Protein AF-A0A7S2DXS5-F1 (afdb_monomer_lite)

Sequence (153 aa):
ERPLVPVGTTLVKAHRLFFRLAKDLAPFFYEVPRAFGAYDQLLRKLGVCDSPKPEDYAASLVELKQEMGDAKLNANELNSAIEVINLVGENSNSHSPMRRSVFAPNSKGVLVSTDKLLQNDCPWMVQGGRVDLSLVHLSHPKLSKDLCEQLHI

Radius of gyration: 17.38 Å; chains: 1; bounding box: 42×37×52 Å

Organism: NCBI:txid374047

InterPro domains:
  IPR052972 Sacsin chaperone regulator [PTHR15600] (5-91)

Structure (mmCIF, N/CA/C/O backbone):
data_AF-A0A7S2DXS5-F1
#
_entry.id   AF-A0A7S2DXS5-F1
#
loop_
_atom_site.group_PDB
_atom_site.id
_atom_site.type_symbol
_atom_site.label_atom_id
_atom_site.label_alt_id
_atom_site.label_comp_id
_atom_site.label_asym_id
_atom_site.label_entity_id
_atom_site.label_seq_id
_atom_site.pdbx_PDB_ins_code
_atom_site.Cartn_x
_atom_site.Cartn_y
_atom_site.Cartn_z
_atom_site.occupancy
_atom_site.B_iso_or_equiv
_atom_site.auth_seq_id
_atom_site.auth_comp_id
_atom_site.auth_asym_id
_atom_site.auth_atom_id
_atom_site.pdbx_PDB_model_num
ATOM 1 N N . GLU A 1 1 ? -21.921 8.661 2.078 1.00 53.88 1 GLU A N 1
ATOM 2 C CA . GLU A 1 1 ? -20.555 9.069 2.475 1.00 53.88 1 GLU A CA 1
ATOM 3 C C . GLU A 1 1 ? -20.065 8.136 3.580 1.00 53.88 1 GLU A C 1
ATOM 5 O O . GLU A 1 1 ? -20.895 7.696 4.369 1.00 53.88 1 GLU A O 1
ATOM 10 N N . ARG A 1 2 ? -18.782 7.742 3.597 1.00 73.69 2 ARG A N 1
ATOM 11 C CA . ARG A 1 2 ? -18.233 6.881 4.666 1.00 73.69 2 ARG A CA 1
ATOM 12 C C . ARG A 1 2 ? -17.799 7.755 5.853 1.00 73.69 2 ARG A C 1
ATOM 14 O O . ARG A 1 2 ? -17.255 8.829 5.603 1.00 73.69 2 ARG A O 1
ATOM 21 N N . PRO A 1 3 ? -18.014 7.330 7.110 1.00 86.31 3 PRO A N 1
ATOM 22 C CA . PRO A 1 3 ? -17.648 8.134 8.271 1.00 86.31 3 PRO A CA 1
ATOM 23 C C . PRO A 1 3 ? -16.130 8.326 8.363 1.00 86.31 3 PRO A C 1
ATOM 25 O O . PRO A 1 3 ? -15.354 7.399 8.108 1.00 86.31 3 PRO A O 1
ATOM 28 N N . LEU A 1 4 ? -15.726 9.541 8.733 1.00 91.50 4 LEU A N 1
ATOM 29 C CA . LEU A 1 4 ? -14.338 9.933 8.957 1.00 91.50 4 LEU A CA 1
ATOM 30 C C . LEU A 1 4 ? -14.087 10.106 10.455 1.00 91.50 4 LEU A C 1
ATOM 32 O O . LEU A 1 4 ? -14.930 10.642 11.174 1.00 91.50 4 LEU A O 1
ATOM 36 N N . VAL A 1 5 ? -12.915 9.680 10.910 1.00 92.06 5 VAL A N 1
ATOM 37 C CA . VAL A 1 5 ? -12.468 9.800 12.298 1.00 92.06 5 VAL A CA 1
ATOM 38 C C . VAL A 1 5 ? -11.097 10.486 12.302 1.00 92.06 5 VAL A C 1
ATOM 40 O O . VAL A 1 5 ? -10.229 10.116 11.505 1.00 92.06 5 VAL A O 1
ATOM 43 N N . PRO A 1 6 ? -10.877 11.497 13.157 1.00 91.94 6 PRO A N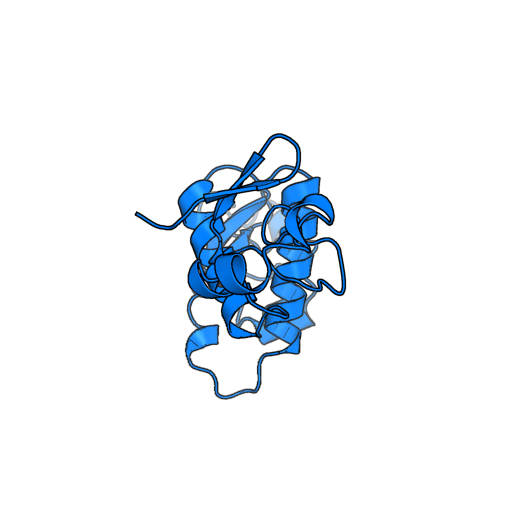 1
ATOM 44 C CA . PRO A 1 6 ? -9.598 12.193 13.223 1.00 91.94 6 PRO A CA 1
ATOM 45 C C . PRO A 1 6 ? -8.512 11.318 13.857 1.00 91.94 6 PRO A C 1
ATOM 47 O O . PRO A 1 6 ? -8.695 10.776 14.942 1.00 91.94 6 PRO A O 1
ATOM 50 N N . VAL A 1 7 ? -7.356 11.221 13.204 1.00 90.56 7 VAL A N 1
ATOM 51 C CA . VAL A 1 7 ? -6.153 10.547 13.708 1.00 90.56 7 VAL A CA 1
ATOM 52 C C . VAL A 1 7 ? -4.964 11.483 13.534 1.00 90.56 7 VAL A C 1
ATOM 54 O O . VAL A 1 7 ? -4.525 11.760 12.415 1.00 90.56 7 VAL A O 1
ATOM 57 N N . GLY A 1 8 ? -4.455 12.008 14.653 1.00 87.12 8 GLY A N 1
ATOM 58 C CA . GLY A 1 8 ? -3.421 13.041 14.638 1.00 87.12 8 GLY A CA 1
ATOM 59 C C . GLY A 1 8 ? -3.895 14.279 13.873 1.00 87.12 8 GLY A C 1
ATOM 60 O O . GLY A 1 8 ? -4.863 14.922 14.270 1.00 87.12 8 GLY A O 1
ATOM 61 N N . THR A 1 9 ? -3.226 14.594 12.764 1.00 87.25 9 THR A N 1
ATOM 62 C CA . THR A 1 9 ? -3.550 15.723 11.874 1.00 87.25 9 THR A CA 1
ATOM 63 C C . THR A 1 9 ? -4.359 15.321 10.636 1.00 87.25 9 THR A C 1
ATOM 65 O O . THR A 1 9 ? -4.568 16.145 9.749 1.00 87.25 9 THR A O 1
ATOM 68 N N . THR A 1 10 ? -4.810 14.066 10.547 1.00 89.50 10 THR A N 1
ATOM 69 C CA . THR A 1 10 ? -5.470 13.510 9.354 1.00 89.50 10 THR A CA 1
ATOM 70 C C . THR A 1 10 ? -6.888 13.029 9.654 1.00 89.50 10 THR A C 1
ATOM 72 O O . THR A 1 10 ? -7.211 12.687 10.791 1.00 89.50 10 THR A O 1
ATOM 75 N N . LEU A 1 11 ? -7.748 13.000 8.633 1.00 91.25 11 LEU A N 1
ATOM 76 C CA . LEU A 1 11 ? -9.071 12.377 8.703 1.00 91.25 11 LEU A CA 1
ATOM 77 C C . LEU A 1 11 ? -9.022 11.025 7.997 1.00 91.25 11 LEU A C 1
ATOM 79 O O . LEU A 1 11 ? -8.717 10.953 6.809 1.00 91.25 11 LEU A O 1
ATOM 83 N N . VAL A 1 12 ? -9.344 9.963 8.728 1.00 91.94 12 VAL A N 1
ATOM 84 C CA . VAL A 1 12 ? -9.238 8.584 8.247 1.00 91.94 12 VAL A CA 1
ATOM 85 C C . VAL A 1 12 ? -10.631 7.978 8.126 1.00 91.94 12 VAL A C 1
ATOM 87 O O . VAL A 1 12 ? -11.474 8.140 9.009 1.00 91.94 12 VAL A O 1
ATOM 90 N N . LYS A 1 13 ? -10.891 7.271 7.024 1.00 91.69 13 LYS A N 1
ATOM 91 C CA . LYS A 1 13 ? -12.137 6.514 6.830 1.00 91.69 13 LYS A CA 1
ATOM 92 C C . LYS A 1 13 ? -12.224 5.418 7.892 1.00 91.69 13 LYS A C 1
ATOM 94 O O . LYS A 1 13 ? -11.254 4.697 8.095 1.00 91.69 13 LYS A O 1
ATOM 99 N N . ALA A 1 14 ? -13.377 5.259 8.540 1.00 92.06 14 ALA A N 1
ATOM 100 C CA . ALA A 1 14 ? -13.514 4.340 9.674 1.00 92.06 14 ALA A CA 1
ATOM 101 C C . ALA A 1 14 ? -13.111 2.886 9.358 1.00 92.06 14 ALA A C 1
ATOM 103 O O . ALA A 1 14 ? -12.566 2.213 10.223 1.00 92.06 14 ALA A O 1
ATOM 104 N N . HIS A 1 15 ? -13.291 2.421 8.115 1.00 89.25 15 HIS A N 1
ATOM 105 C CA . HIS A 1 15 ? -12.883 1.073 7.687 1.00 89.25 15 HIS A CA 1
ATOM 106 C C . HIS A 1 15 ? -11.359 0.878 7.585 1.00 89.25 15 HIS A C 1
ATOM 108 O O . HIS A 1 15 ? -10.901 -0.251 7.470 1.00 89.25 15 HIS A O 1
ATOM 114 N N . ARG A 1 16 ? -10.569 1.961 7.605 1.00 92.00 16 ARG A N 1
ATOM 115 C CA . ARG A 1 16 ? -9.098 1.923 7.692 1.00 92.00 16 ARG A CA 1
ATOM 116 C C . ARG A 1 16 ? -8.599 1.966 9.142 1.00 92.00 16 ARG A C 1
ATOM 118 O O . ARG A 1 16 ? -7.388 1.972 9.361 1.00 92.00 16 ARG A O 1
ATOM 125 N N . LEU A 1 17 ? -9.506 2.040 10.122 1.00 93.88 17 LEU A N 1
ATOM 126 C CA . LEU A 1 17 ? -9.165 2.078 11.539 1.00 93.88 17 LEU A CA 1
ATOM 127 C C . LEU A 1 17 ? -9.360 0.729 12.206 1.00 93.88 17 LEU A C 1
ATOM 129 O O . LEU A 1 17 ? -10.391 0.073 12.036 1.00 93.88 17 LEU A O 1
ATOM 133 N N . PHE A 1 18 ? -8.383 0.382 13.040 1.00 94.75 18 PHE A N 1
ATOM 134 C CA . PHE A 1 18 ? -8.386 -0.857 13.798 1.00 94.75 18 PHE A CA 1
ATOM 135 C C . PHE A 1 18 ? -8.043 -0.621 15.264 1.00 94.75 18 PHE A C 1
ATOM 137 O O . PHE A 1 18 ? -7.201 0.217 15.586 1.00 94.75 18 PHE A O 1
ATOM 144 N N . PHE A 1 19 ? -8.680 -1.363 16.171 1.00 93.31 19 PHE A N 1
ATOM 145 C CA . PHE A 1 19 ? -8.356 -1.279 17.600 1.00 93.31 19 PHE A CA 1
ATOM 146 C C . PHE A 1 19 ? -6.971 -1.830 17.922 1.00 93.31 19 PHE A C 1
ATOM 148 O O . PHE A 1 19 ? -6.389 -1.438 18.931 1.00 93.31 19 PHE A O 1
ATOM 155 N N . ARG A 1 20 ? -6.463 -2.750 17.097 1.00 90.19 20 ARG A N 1
ATOM 156 C CA . ARG A 1 20 ? -5.111 -3.290 17.198 1.00 90.19 20 ARG A CA 1
ATOM 157 C C . ARG A 1 20 ? -4.508 -3.458 15.812 1.00 90.19 20 ARG A C 1
ATOM 159 O O . ARG A 1 20 ? -5.058 -4.160 14.963 1.00 90.19 20 ARG A O 1
ATOM 166 N N . LEU A 1 21 ? -3.331 -2.876 15.621 1.00 89.31 21 LEU A N 1
ATOM 167 C CA . LEU A 1 21 ? -2.463 -3.160 14.485 1.00 89.31 21 LEU A CA 1
ATOM 168 C C . LEU A 1 21 ? -1.187 -3.837 14.978 1.00 89.31 21 LEU A C 1
ATOM 170 O O . LEU A 1 21 ? -0.580 -3.408 15.953 1.00 89.31 21 LEU A O 1
ATOM 174 N N . ALA A 1 22 ? -0.772 -4.905 14.298 1.00 85.19 22 ALA A N 1
ATOM 175 C CA . ALA A 1 22 ? 0.476 -5.596 14.627 1.00 85.19 22 ALA A CA 1
ATOM 176 C C . ALA A 1 22 ? 1.719 -4.775 14.240 1.00 85.19 22 ALA A C 1
ATOM 178 O O . ALA A 1 22 ? 2.791 -4.968 14.810 1.00 85.19 22 ALA A O 1
ATOM 179 N N . LYS A 1 23 ? 1.573 -3.889 13.250 1.00 84.81 23 LYS A N 1
ATOM 180 C CA . LYS A 1 23 ? 2.624 -3.045 12.682 1.00 84.81 23 LYS A CA 1
ATOM 181 C C . LYS A 1 23 ? 2.030 -1.728 12.192 1.00 84.81 23 LYS A C 1
ATOM 183 O O . LYS A 1 23 ? 0.843 -1.675 11.870 1.00 84.81 23 LYS A O 1
ATOM 188 N N . ASP A 1 24 ? 2.865 -0.699 12.102 1.00 86.25 24 ASP A N 1
ATOM 189 C CA . ASP A 1 24 ? 2.485 0.559 11.464 1.00 86.25 24 ASP A CA 1
ATOM 190 C C . ASP A 1 24 ? 2.389 0.361 9.946 1.00 86.25 24 ASP A C 1
ATOM 192 O O . ASP A 1 24 ? 3.360 -0.017 9.295 1.00 86.25 24 ASP A O 1
ATOM 196 N N . LEU A 1 25 ? 1.191 0.576 9.406 1.00 87.50 25 LEU A N 1
ATOM 197 C CA . LEU A 1 25 ? 0.874 0.416 7.988 1.00 87.50 25 LEU A CA 1
ATOM 198 C C . LEU A 1 25 ? 0.337 1.721 7.394 1.00 87.50 25 LEU A C 1
ATOM 200 O O . LEU A 1 25 ? -0.370 1.696 6.385 1.00 87.50 25 LEU A O 1
ATOM 204 N N . ALA A 1 26 ? 0.644 2.873 7.995 1.00 86.81 26 ALA A N 1
ATOM 205 C CA . ALA A 1 26 ? 0.295 4.156 7.403 1.00 86.81 26 ALA A CA 1
ATOM 206 C C . ALA A 1 26 ? 0.912 4.283 5.988 1.00 86.81 26 ALA A C 1
ATOM 208 O O . ALA A 1 26 ? 2.067 3.898 5.782 1.00 86.81 26 ALA A O 1
ATOM 209 N N . PRO A 1 27 ? 0.182 4.815 4.987 1.00 85.94 27 PRO A N 1
ATOM 210 C CA . PRO A 1 27 ? -1.133 5.458 5.085 1.00 85.94 27 PRO A CA 1
ATOM 211 C C . PRO A 1 27 ? -2.347 4.529 4.852 1.00 85.94 27 PRO A C 1
ATOM 213 O O . PRO A 1 27 ? -3.465 5.009 4.658 1.00 85.94 27 PRO A O 1
ATOM 216 N N . PHE A 1 28 ? -2.158 3.208 4.828 1.00 90.00 28 PHE A N 1
ATOM 217 C CA . PHE A 1 28 ? -3.221 2.246 4.521 1.00 90.00 28 PHE A CA 1
ATOM 218 C C . PHE A 1 28 ? -4.154 2.033 5.702 1.00 90.00 28 PHE A C 1
ATOM 220 O O . PHE A 1 28 ? -5.373 2.118 5.549 1.00 90.00 28 PHE A O 1
ATOM 227 N N . PHE A 1 29 ? -3.576 1.777 6.874 1.00 92.81 29 PHE A N 1
ATOM 228 C CA . PHE A 1 29 ? -4.312 1.491 8.096 1.00 92.81 29 PHE A CA 1
ATOM 229 C C . PHE A 1 29 ? -3.759 2.277 9.267 1.00 92.81 29 PHE A C 1
ATOM 231 O O . PHE A 1 29 ? -2.575 2.603 9.316 1.00 92.81 29 PHE A O 1
ATOM 238 N N . TYR A 1 30 ? -4.642 2.542 10.220 1.00 93.19 30 TYR A N 1
ATOM 239 C CA . TYR A 1 30 ? -4.336 3.319 11.405 1.00 93.19 30 TYR A CA 1
ATOM 240 C C . TYR A 1 30 ? -4.902 2.633 12.643 1.00 93.19 30 TYR A C 1
ATOM 242 O O . TYR A 1 30 ? -5.971 2.019 12.606 1.00 93.19 30 TYR A O 1
ATOM 250 N N . GLU A 1 31 ? -4.182 2.745 13.752 1.00 94.06 31 GLU A N 1
ATOM 251 C CA . GLU A 1 31 ? -4.685 2.295 15.043 1.00 94.06 31 GLU A CA 1
ATOM 252 C C . GLU A 1 31 ? -5.590 3.376 15.642 1.00 94.06 31 GLU A C 1
ATOM 254 O O . GLU A 1 31 ? -5.336 4.576 15.494 1.00 94.06 31 GLU A O 1
ATOM 259 N N . VAL A 1 32 ? -6.660 2.962 16.320 1.00 93.62 32 VAL A N 1
ATOM 260 C CA . VAL A 1 32 ? -7.565 3.883 17.011 1.00 93.62 32 VAL A CA 1
ATOM 261 C C . VAL A 1 32 ? -6.791 4.678 18.072 1.00 93.62 32 VAL A C 1
ATOM 263 O O . VAL A 1 32 ? -6.214 4.087 18.990 1.00 93.62 32 VAL A O 1
ATOM 266 N N . PRO A 1 33 ? -6.814 6.024 18.024 1.00 91.69 33 PRO A N 1
ATOM 267 C CA . PRO A 1 33 ? -6.200 6.840 19.060 1.00 91.69 33 PRO A CA 1
ATOM 268 C C . PRO A 1 33 ? -6.763 6.523 20.446 1.00 91.69 33 PRO A C 1
ATOM 270 O O . PRO A 1 33 ? -7.978 6.489 20.643 1.00 91.69 33 PRO A O 1
ATOM 273 N N . ARG A 1 34 ? -5.880 6.397 21.444 1.00 90.06 34 ARG A N 1
ATOM 274 C CA . ARG A 1 34 ? -6.265 6.101 22.840 1.00 90.06 34 ARG A CA 1
ATOM 275 C C . ARG A 1 34 ? -7.299 7.078 23.407 1.00 90.06 34 ARG A C 1
ATOM 277 O O . ARG A 1 34 ? -8.119 6.682 24.229 1.00 90.06 34 ARG A O 1
ATOM 284 N N . ALA A 1 35 ? -7.292 8.327 22.938 1.00 90.31 35 ALA A N 1
ATOM 285 C CA . ALA A 1 35 ? -8.271 9.349 23.307 1.00 90.31 35 ALA A CA 1
ATOM 286 C C . ALA A 1 35 ? -9.728 8.939 23.008 1.00 90.31 35 ALA A C 1
ATOM 288 O O . ALA A 1 35 ? -10.641 9.414 23.678 1.00 90.31 35 ALA A O 1
ATOM 289 N N . PHE A 1 36 ? -9.955 8.032 22.050 1.00 90.56 36 PHE A N 1
ATOM 290 C CA . PHE A 1 36 ? -11.285 7.521 21.716 1.00 90.56 36 PHE A CA 1
ATOM 291 C C . PHE A 1 36 ? -11.643 6.198 22.398 1.00 90.56 36 PHE A C 1
ATOM 293 O O . PHE A 1 36 ? -12.704 5.648 22.113 1.00 90.56 36 PHE A O 1
ATOM 300 N N . GLY A 1 37 ? -10.817 5.696 23.323 1.00 86.38 37 GLY A N 1
ATOM 301 C CA . GLY A 1 37 ? -11.040 4.398 23.972 1.00 86.38 37 GLY A CA 1
ATOM 302 C C . GLY A 1 37 ? -12.394 4.274 24.686 1.00 86.38 37 GLY A C 1
ATOM 303 O O . GLY A 1 37 ? -12.983 3.199 24.698 1.00 86.38 37 GLY A O 1
ATOM 304 N N . ALA A 1 38 ? -12.940 5.378 25.211 1.00 91.50 38 ALA A N 1
ATOM 305 C CA . ALA A 1 38 ? -14.262 5.400 25.849 1.00 91.50 38 ALA A CA 1
ATOM 306 C C . ALA A 1 38 ? -15.436 5.216 24.864 1.00 91.50 38 ALA A C 1
ATOM 308 O O . ALA A 1 38 ? -16.557 4.938 25.284 1.00 91.50 38 ALA A O 1
ATOM 309 N N . TYR A 1 39 ? -15.191 5.364 23.560 1.00 93.00 39 TYR A N 1
ATOM 310 C CA . TYR A 1 39 ? -16.208 5.357 22.509 1.00 93.00 39 TYR A CA 1
ATOM 311 C C . TYR A 1 39 ? -16.129 4.111 21.613 1.00 93.00 39 TYR A C 1
ATOM 313 O O . TYR A 1 39 ? -16.606 4.144 20.480 1.00 93.00 39 TYR A O 1
ATOM 321 N N . ASP A 1 40 ? -15.565 3.001 22.105 1.00 91.94 40 ASP A N 1
ATOM 322 C CA . ASP A 1 40 ? -15.404 1.738 21.359 1.00 91.94 40 ASP A CA 1
ATOM 323 C C . ASP A 1 40 ? -16.701 1.288 20.657 1.00 91.94 40 ASP A C 1
ATOM 325 O O . ASP A 1 40 ? -16.710 1.054 19.448 1.00 91.94 40 ASP A O 1
ATOM 329 N N . GLN A 1 41 ? -17.836 1.282 21.368 1.00 93.38 41 GLN A N 1
ATOM 330 C CA . GLN A 1 41 ? -19.128 0.8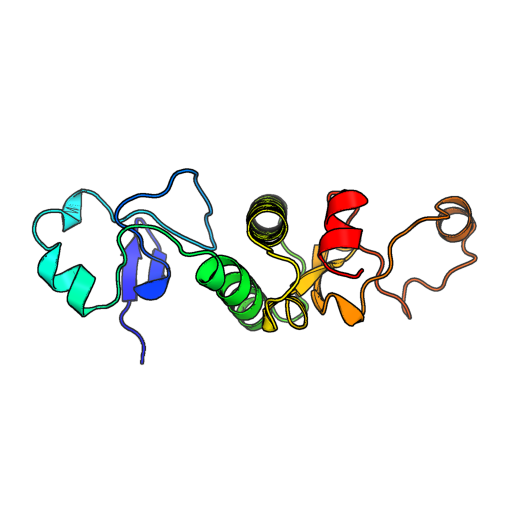98 20.781 1.00 93.38 41 GLN A CA 1
ATOM 331 C C . GLN A 1 41 ? -19.571 1.815 19.632 1.00 93.38 41 GLN A C 1
ATOM 333 O O . GLN A 1 41 ? -20.187 1.348 18.673 1.00 93.38 41 GLN A O 1
ATOM 338 N N . LEU A 1 42 ? -19.287 3.118 19.721 1.00 93.31 42 LEU A N 1
ATOM 339 C CA . LEU A 1 42 ? -19.591 4.069 18.652 1.00 93.31 42 LEU A CA 1
ATOM 340 C C . LEU A 1 42 ? -18.683 3.813 17.447 1.00 93.31 42 LEU A C 1
ATOM 342 O O . LEU A 1 42 ? -19.176 3.714 16.328 1.00 93.31 42 LEU A O 1
ATOM 346 N N . LEU A 1 43 ? -17.379 3.655 17.673 1.00 93.69 43 LEU A N 1
ATOM 347 C CA . LEU A 1 43 ? -16.402 3.394 16.616 1.00 93.69 43 LEU A CA 1
ATOM 348 C C . LEU A 1 43 ? -16.724 2.106 15.847 1.00 93.69 43 LEU A C 1
ATOM 350 O O . LEU A 1 43 ? -16.716 2.110 14.617 1.00 93.69 43 LEU A O 1
ATOM 354 N N . ARG A 1 44 ? -17.122 1.035 16.542 1.00 93.50 44 ARG A N 1
ATOM 355 C CA . ARG A 1 44 ? -17.597 -0.203 15.900 1.00 93.50 44 ARG A CA 1
ATOM 356 C C . ARG A 1 44 ? -18.809 0.039 15.004 1.00 93.50 44 ARG A C 1
ATOM 358 O O . ARG A 1 44 ? -18.843 -0.446 13.878 1.00 93.50 44 ARG A O 1
ATOM 365 N N . LYS A 1 45 ? -19.781 0.841 15.458 1.00 92.94 45 LYS A N 1
ATOM 366 C CA . LYS A 1 45 ? -20.949 1.230 14.642 1.00 92.94 45 LYS A CA 1
ATOM 367 C C . LYS A 1 45 ? -20.573 2.084 13.426 1.00 92.94 45 LYS A C 1
ATOM 369 O O . LYS A 1 45 ? -21.294 2.054 12.435 1.00 92.94 45 LYS A O 1
ATOM 374 N N . LEU A 1 46 ? -19.462 2.820 13.487 1.00 91.88 46 LEU A N 1
ATOM 375 C CA . LEU A 1 46 ? -18.915 3.568 12.350 1.00 91.88 46 LEU A CA 1
ATOM 376 C C . LEU A 1 46 ? -18.133 2.680 11.365 1.00 91.88 46 LEU A C 1
ATOM 378 O O . LEU A 1 46 ? -17.845 3.129 10.259 1.00 91.88 46 LEU A O 1
ATOM 382 N N . GLY A 1 47 ? -17.822 1.431 11.724 1.00 90.38 47 GLY A N 1
ATOM 383 C CA . GLY A 1 47 ? -17.119 0.474 10.863 1.00 90.38 47 GLY A CA 1
ATOM 384 C C . GLY A 1 47 ? -15.661 0.208 11.245 1.00 90.38 47 GLY A C 1
ATOM 385 O O . GLY A 1 47 ? -14.955 -0.436 10.473 1.00 90.38 47 GLY A O 1
ATOM 386 N N . VAL A 1 48 ? -15.210 0.675 12.414 1.00 92.69 48 VAL A N 1
ATOM 387 C CA . VAL A 1 48 ? -13.899 0.305 12.972 1.00 92.69 48 VAL A CA 1
ATOM 388 C C . VAL A 1 48 ? -13.911 -1.171 13.366 1.00 92.69 48 VAL A C 1
ATOM 390 O O . VAL A 1 48 ? -14.849 -1.641 14.016 1.00 92.69 48 VAL A O 1
ATOM 393 N N . CYS A 1 49 ? -12.861 -1.894 12.989 1.00 91.44 49 CYS A N 1
ATOM 394 C CA . CYS A 1 49 ? -12.721 -3.328 13.243 1.00 91.44 49 CYS A CA 1
ATOM 395 C C . CYS A 1 49 ? -11.625 -3.616 14.285 1.00 91.44 49 CYS A C 1
ATOM 397 O O . CYS A 1 49 ? -10.814 -2.755 14.608 1.00 91.44 49 CYS A O 1
ATOM 399 N N . ASP A 1 50 ? -11.583 -4.826 14.848 1.00 92.12 50 ASP A N 1
ATOM 400 C CA . ASP A 1 50 ? -10.561 -5.173 15.850 1.00 92.12 50 ASP A CA 1
ATOM 401 C C . ASP A 1 50 ? -9.158 -5.280 15.250 1.00 92.12 50 ASP A C 1
ATOM 403 O O . ASP A 1 50 ? -8.206 -4.729 15.800 1.00 92.12 50 ASP A O 1
ATOM 407 N N . SER A 1 51 ? -9.046 -5.954 14.107 1.00 91.38 51 SER A N 1
ATOM 408 C CA . SER A 1 51 ? -7.805 -6.148 13.362 1.00 91.38 51 SER A CA 1
ATOM 409 C C . SER A 1 51 ? -8.098 -6.289 11.864 1.00 91.38 51 SER A C 1
ATOM 411 O O . SER A 1 51 ? -9.199 -6.733 11.517 1.00 91.38 51 SER A O 1
ATOM 413 N N . PRO A 1 52 ? -7.135 -5.972 10.981 1.00 91.31 52 PRO A N 1
ATOM 414 C CA . PRO A 1 52 ? -7.298 -6.168 9.546 1.00 91.31 52 PRO A CA 1
ATOM 415 C C . PRO A 1 52 ? -7.501 -7.641 9.195 1.00 91.31 52 PRO A C 1
ATOM 417 O O . PRO A 1 52 ? -6.857 -8.530 9.757 1.00 91.31 52 PRO A O 1
ATOM 420 N N . LYS A 1 53 ? -8.391 -7.895 8.241 1.00 87.94 53 LYS A N 1
ATOM 421 C CA . LYS A 1 53 ? -8.571 -9.187 7.580 1.00 87.94 53 LYS A CA 1
ATOM 422 C C . LYS A 1 53 ? -7.706 -9.247 6.317 1.00 87.94 53 LYS A C 1
ATOM 424 O O . LYS A 1 53 ? -7.403 -8.204 5.739 1.00 87.94 53 LYS A O 1
ATOM 429 N N . PRO A 1 54 ? -7.390 -10.453 5.808 1.00 84.50 54 PRO A N 1
ATOM 430 C CA . PRO A 1 54 ? -6.728 -10.629 4.511 1.00 84.50 54 PRO A CA 1
ATOM 431 C C . PRO A 1 54 ? -7.326 -9.788 3.369 1.00 84.50 54 PRO A C 1
ATOM 433 O O . PRO A 1 54 ? -6.605 -9.247 2.534 1.00 84.50 54 PRO A O 1
ATOM 436 N N . GLU A 1 55 ? -8.652 -9.651 3.359 1.00 85.19 55 GLU A N 1
ATOM 437 C CA . GLU A 1 55 ? -9.418 -8.891 2.366 1.00 85.19 55 GLU A CA 1
ATOM 438 C C . GLU A 1 55 ? -9.174 -7.383 2.427 1.00 85.19 55 GLU A C 1
ATOM 440 O O . GLU A 1 55 ? -9.153 -6.719 1.387 1.00 85.19 55 GLU A O 1
ATOM 445 N N . ASP A 1 56 ? -8.901 -6.853 3.619 1.00 89.06 56 ASP A N 1
ATOM 446 C CA . ASP A 1 56 ? -8.691 -5.424 3.817 1.00 89.06 56 ASP A CA 1
ATOM 447 C C . ASP A 1 56 ? -7.396 -4.961 3.135 1.00 89.06 56 ASP A C 1
ATOM 449 O O . ASP A 1 56 ? -7.362 -3.866 2.575 1.00 89.06 56 ASP A O 1
ATOM 453 N N . TYR A 1 57 ? -6.345 -5.792 3.120 1.00 90.44 57 TYR A N 1
ATOM 454 C CA . TYR A 1 57 ? -5.060 -5.468 2.481 1.00 90.44 57 TYR A CA 1
ATOM 455 C C . TYR A 1 57 ? -5.185 -5.308 0.960 1.00 90.44 57 TYR A C 1
ATOM 457 O O . TYR A 1 57 ? -4.667 -4.356 0.381 1.00 90.44 57 TYR A O 1
ATOM 465 N N . ALA A 1 58 ? -5.899 -6.220 0.296 1.00 88.81 58 ALA A N 1
ATOM 466 C CA . ALA A 1 58 ? -6.121 -6.115 -1.144 1.00 88.81 58 ALA A CA 1
ATOM 467 C C . ALA A 1 58 ? -7.012 -4.907 -1.474 1.00 88.81 58 ALA A C 1
ATOM 469 O O . ALA A 1 58 ? -6.705 -4.131 -2.381 1.00 88.81 58 ALA A O 1
ATOM 470 N N . ALA A 1 59 ? -8.085 -4.706 -0.702 1.00 89.44 59 ALA A N 1
ATOM 471 C CA . ALA A 1 59 ? -8.985 -3.571 -0.876 1.00 89.44 59 ALA A CA 1
ATOM 472 C C . ALA A 1 59 ? -8.280 -2.221 -0.657 1.00 89.44 59 ALA A C 1
ATOM 474 O O . ALA A 1 59 ? -8.552 -1.262 -1.384 1.00 89.44 59 ALA A O 1
ATOM 475 N N . SER A 1 60 ? -7.349 -2.136 0.297 1.00 91.00 60 SER A N 1
ATOM 476 C CA . SER A 1 60 ? -6.609 -0.902 0.569 1.00 91.00 60 SER A CA 1
ATOM 477 C C . SER A 1 60 ? -5.644 -0.535 -0.561 1.00 91.00 60 SER A C 1
ATOM 479 O O . SER A 1 60 ? -5.510 0.648 -0.869 1.00 91.00 60 SER A O 1
ATOM 481 N N . LEU A 1 61 ? -5.050 -1.513 -1.257 1.00 91.94 61 LEU A N 1
ATOM 482 C CA . LEU A 1 61 ? -4.237 -1.270 -2.459 1.00 91.94 61 LEU A CA 1
ATOM 483 C C . LEU A 1 61 ? -5.074 -0.735 -3.629 1.00 91.94 61 LEU A C 1
ATOM 485 O O . LEU A 1 61 ? -4.627 0.161 -4.347 1.00 91.94 61 LEU A O 1
ATOM 489 N N . VAL A 1 62 ? -6.300 -1.240 -3.802 1.00 91.31 62 VAL A N 1
ATOM 490 C CA . VAL A 1 62 ? -7.253 -0.708 -4.793 1.00 91.31 62 VAL A CA 1
ATOM 491 C C . VAL A 1 62 ? -7.617 0.738 -4.463 1.00 91.31 62 VAL A C 1
ATOM 493 O O . VAL A 1 62 ? -7.588 1.600 -5.340 1.00 91.31 62 VAL A O 1
ATOM 496 N N . GLU A 1 63 ? -7.925 1.021 -3.198 1.00 90.62 63 GLU A N 1
ATOM 497 C CA . GLU A 1 63 ? -8.273 2.371 -2.753 1.00 90.62 63 GLU A CA 1
ATOM 498 C C . GLU A 1 63 ? -7.087 3.336 -2.905 1.00 90.62 63 GLU A C 1
ATOM 500 O O . GLU A 1 63 ? -7.265 4.446 -3.400 1.00 90.62 63 GLU A O 1
ATOM 505 N N . LEU A 1 64 ? -5.864 2.899 -2.580 1.00 91.25 64 LEU A N 1
ATOM 506 C CA . LEU A 1 64 ? -4.666 3.709 -2.788 1.00 91.25 64 LEU A CA 1
ATOM 507 C C . LEU A 1 64 ? -4.427 3.995 -4.276 1.00 91.25 64 LEU A C 1
ATOM 509 O O . LEU A 1 64 ? -4.088 5.122 -4.628 1.00 91.25 64 LEU A O 1
ATOM 513 N N . LYS A 1 65 ? -4.636 3.020 -5.173 1.00 92.75 65 LYS A N 1
ATOM 514 C CA . LYS A 1 65 ? -4.551 3.272 -6.621 1.00 92.75 65 LYS A CA 1
ATOM 515 C C . LYS A 1 65 ? -5.569 4.324 -7.068 1.00 92.75 65 LYS A C 1
ATOM 517 O O . LYS A 1 65 ? -5.237 5.154 -7.909 1.00 92.75 65 LYS A O 1
ATOM 522 N N . GLN A 1 66 ? -6.785 4.301 -6.527 1.00 91.81 66 GLN A N 1
ATOM 523 C CA . GLN A 1 66 ? -7.806 5.306 -6.840 1.00 91.81 66 GLN A CA 1
ATOM 524 C C . GLN A 1 66 ? -7.416 6.699 -6.330 1.00 91.81 66 GLN A C 1
ATOM 526 O O . GLN A 1 66 ? -7.653 7.682 -7.025 1.00 91.81 66 GLN A O 1
ATOM 531 N N . GLU A 1 67 ? -6.802 6.781 -5.148 1.00 89.94 67 GLU A N 1
ATOM 532 C CA . GLU A 1 67 ? -6.357 8.040 -4.536 1.00 89.94 67 GLU A CA 1
ATOM 533 C C . GLU A 1 67 ? -5.122 8.627 -5.248 1.00 89.94 67 GLU A C 1
ATOM 535 O O . GLU A 1 67 ? -5.057 9.834 -5.466 1.00 89.94 67 GLU A O 1
ATOM 540 N N . MET A 1 68 ? -4.170 7.784 -5.660 1.00 89.25 68 MET A N 1
ATOM 541 C CA . MET A 1 68 ? -2.916 8.216 -6.296 1.00 89.25 68 MET A CA 1
ATOM 542 C C . MET A 1 68 ? -3.007 8.341 -7.822 1.00 89.25 68 MET A C 1
ATOM 544 O O . MET A 1 68 ? -2.201 9.043 -8.433 1.00 89.25 68 MET A O 1
ATOM 548 N N . GLY A 1 69 ? -3.939 7.640 -8.471 1.00 91.81 69 GLY A N 1
ATOM 549 C CA . GLY A 1 69 ? -3.970 7.533 -9.929 1.00 91.81 69 GLY A CA 1
ATOM 550 C C . GLY A 1 69 ? -2.640 6.996 -10.468 1.00 91.81 69 GLY A C 1
ATOM 551 O O . GLY A 1 69 ? -2.161 5.948 -10.030 1.00 91.81 69 GLY A O 1
ATOM 552 N N . ASP A 1 70 ? -2.029 7.714 -11.410 1.00 93.50 70 ASP A N 1
ATOM 553 C CA . ASP A 1 70 ? -0.709 7.384 -11.973 1.00 93.50 70 ASP A CA 1
ATOM 554 C C . ASP A 1 70 ? 0.445 8.163 -11.316 1.00 93.50 70 ASP A C 1
ATOM 556 O O . ASP A 1 70 ? 1.562 8.203 -11.839 1.00 93.50 70 ASP A O 1
ATOM 560 N N . ALA A 1 71 ? 0.199 8.773 -10.152 1.00 95.62 71 ALA A N 1
ATOM 561 C CA . ALA A 1 71 ? 1.246 9.415 -9.376 1.00 95.62 71 ALA A CA 1
ATOM 562 C C . ALA A 1 71 ? 2.254 8.391 -8.836 1.00 95.62 71 ALA A C 1
ATOM 564 O O . ALA A 1 71 ? 1.937 7.242 -8.512 1.00 95.62 71 ALA A O 1
ATOM 565 N N . LYS A 1 72 ? 3.502 8.844 -8.715 1.00 95.56 72 LYS A N 1
ATOM 566 C CA . LYS A 1 72 ? 4.579 8.081 -8.093 1.00 95.56 72 LYS A CA 1
ATOM 567 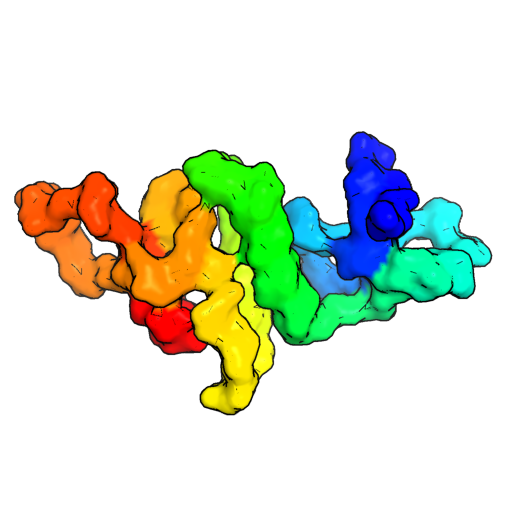C C . LYS A 1 72 ? 4.448 8.146 -6.572 1.00 95.56 72 LYS A C 1
ATOM 569 O O . LYS A 1 72 ? 4.373 9.238 -6.015 1.00 95.56 72 LYS A O 1
ATOM 574 N N . LEU A 1 73 ? 4.513 6.986 -5.924 1.00 94.81 73 LEU A N 1
ATOM 575 C CA . LEU A 1 73 ? 4.593 6.881 -4.470 1.00 94.81 73 LEU A CA 1
ATOM 576 C C . LEU A 1 73 ? 5.908 7.484 -3.962 1.00 94.81 73 LEU A C 1
ATOM 578 O O . LEU A 1 73 ? 6.983 7.261 -4.537 1.00 94.81 73 LEU A O 1
ATOM 582 N N . ASN A 1 74 ? 5.841 8.216 -2.853 1.00 93.88 74 ASN A N 1
ATOM 583 C CA . ASN A 1 74 ? 7.042 8.626 -2.137 1.00 93.88 74 ASN A CA 1
ATOM 584 C C . ASN A 1 74 ? 7.712 7.418 -1.447 1.00 93.88 74 ASN A C 1
ATOM 586 O O . ASN A 1 74 ? 7.181 6.309 -1.428 1.00 93.88 74 ASN A O 1
ATOM 590 N N . ALA A 1 75 ? 8.909 7.611 -0.888 1.00 92.94 75 ALA A N 1
ATOM 591 C CA . ALA A 1 75 ? 9.683 6.506 -0.318 1.00 92.94 75 ALA A CA 1
ATOM 592 C C . ALA A 1 75 ? 8.960 5.771 0.829 1.00 92.94 75 ALA A C 1
ATOM 594 O O . ALA A 1 75 ? 9.070 4.548 0.920 1.00 92.94 75 ALA A O 1
ATOM 595 N N . ASN A 1 76 ? 8.214 6.498 1.666 1.00 91.00 76 ASN A N 1
ATOM 596 C CA . ASN A 1 76 ? 7.484 5.926 2.797 1.00 91.00 76 ASN A CA 1
ATOM 597 C C . ASN A 1 76 ? 6.243 5.175 2.311 1.00 91.00 76 ASN A C 1
ATOM 599 O O . ASN A 1 76 ? 6.072 4.010 2.649 1.00 91.00 76 ASN A O 1
ATOM 603 N N . GLU A 1 77 ? 5.442 5.796 1.442 1.00 92.31 77 GLU A N 1
ATOM 604 C CA . GLU A 1 77 ? 4.270 5.163 0.822 1.00 92.31 77 GLU A CA 1
ATOM 605 C C . GLU A 1 77 ? 4.643 3.887 0.069 1.00 92.31 77 GLU A C 1
ATOM 607 O O . GLU A 1 77 ? 3.956 2.878 0.184 1.00 92.31 77 GLU A O 1
ATOM 612 N N . LEU A 1 78 ? 5.750 3.915 -0.677 1.00 95.12 78 LEU A N 1
ATOM 613 C CA . LEU A 1 78 ? 6.256 2.753 -1.393 1.00 95.12 78 LEU A CA 1
ATOM 614 C C . LEU A 1 78 ? 6.631 1.623 -0.430 1.00 95.12 78 LEU A C 1
ATOM 616 O O . LEU A 1 78 ? 6.290 0.478 -0.696 1.00 95.12 78 LEU A O 1
ATOM 620 N N . ASN A 1 79 ? 7.328 1.918 0.669 1.00 93.69 79 ASN A N 1
ATOM 621 C CA . ASN A 1 79 ? 7.684 0.895 1.656 1.00 93.69 79 ASN A CA 1
ATOM 622 C C . ASN A 1 79 ? 6.435 0.274 2.286 1.00 93.69 79 ASN A C 1
ATOM 624 O O . ASN A 1 79 ? 6.315 -0.949 2.298 1.00 93.69 79 ASN A O 1
ATOM 628 N N . SER A 1 80 ? 5.487 1.105 2.720 1.00 92.50 80 SER A N 1
ATOM 629 C CA . SER A 1 80 ? 4.221 0.635 3.280 1.00 92.50 80 SER A CA 1
ATOM 630 C C . SER A 1 80 ? 3.418 -0.175 2.258 1.00 92.50 80 SER A C 1
ATOM 632 O O . SER A 1 80 ? 2.857 -1.209 2.603 1.00 92.50 80 SER A O 1
ATOM 634 N N . ALA A 1 81 ? 3.409 0.233 0.982 1.00 94.25 81 ALA A N 1
ATOM 635 C CA . ALA A 1 81 ? 2.744 -0.508 -0.088 1.00 94.25 81 ALA A CA 1
ATOM 636 C C . ALA A 1 81 ? 3.371 -1.889 -0.284 1.00 94.25 81 ALA A C 1
ATOM 638 O O . ALA A 1 81 ? 2.651 -2.877 -0.359 1.00 94.25 81 ALA A O 1
ATOM 639 N N . ILE A 1 82 ? 4.704 -1.973 -0.325 1.00 94.31 82 ILE A N 1
ATOM 640 C CA . ILE A 1 82 ? 5.415 -3.252 -0.418 1.00 94.31 82 ILE A CA 1
ATOM 641 C C . ILE A 1 82 ? 5.083 -4.142 0.787 1.00 94.31 82 ILE A C 1
ATOM 643 O O . ILE A 1 82 ? 4.857 -5.335 0.609 1.00 94.31 82 ILE A O 1
ATOM 647 N N . GLU A 1 83 ? 5.003 -3.596 2.001 1.00 93.31 83 GLU A N 1
ATOM 648 C CA . GLU A 1 83 ? 4.641 -4.378 3.189 1.00 93.31 83 GLU A CA 1
ATOM 649 C C . GLU A 1 83 ? 3.192 -4.888 3.137 1.00 93.31 83 GLU A C 1
ATOM 651 O O . GLU A 1 83 ? 2.952 -6.070 3.373 1.00 93.31 83 GLU A O 1
ATOM 656 N N . VAL A 1 84 ? 2.235 -4.054 2.723 1.00 92.88 84 VAL A N 1
ATOM 657 C CA . VAL A 1 84 ? 0.843 -4.480 2.500 1.00 92.88 84 VAL A CA 1
ATOM 658 C C . VAL A 1 84 ? 0.754 -5.558 1.416 1.00 92.88 84 VAL A C 1
ATOM 660 O O . VAL A 1 84 ? 0.024 -6.531 1.583 1.00 92.88 84 VAL A O 1
ATOM 663 N N . ILE A 1 85 ? 1.520 -5.438 0.330 1.00 93.00 85 ILE A N 1
ATOM 664 C CA . ILE A 1 85 ? 1.560 -6.439 -0.744 1.00 93.00 85 ILE A CA 1
ATOM 665 C C . ILE A 1 85 ? 2.135 -7.771 -0.241 1.00 93.00 85 ILE A C 1
ATOM 667 O O . ILE A 1 85 ? 1.600 -8.822 -0.587 1.00 93.00 85 ILE A O 1
ATOM 671 N N . ASN A 1 86 ? 3.169 -7.749 0.608 1.00 91.88 86 ASN A N 1
ATOM 672 C CA . ASN A 1 86 ? 3.670 -8.966 1.258 1.00 91.88 86 ASN A CA 1
ATOM 673 C C . ASN A 1 86 ? 2.571 -9.638 2.090 1.00 91.88 86 ASN A C 1
ATOM 675 O O . ASN A 1 86 ? 2.356 -10.837 1.950 1.00 91.88 86 ASN A O 1
ATOM 679 N N . LEU A 1 87 ? 1.809 -8.866 2.875 1.00 90.62 87 LEU A N 1
ATOM 680 C CA . LEU A 1 87 ? 0.684 -9.396 3.655 1.00 90.62 87 LEU A CA 1
ATOM 681 C C . LEU A 1 87 ? -0.408 -9.998 2.754 1.00 90.62 87 LEU A C 1
ATOM 683 O O . LEU A 1 87 ? -1.017 -11.005 3.115 1.00 90.62 87 LEU A O 1
ATOM 687 N N . VAL A 1 88 ? -0.644 -9.435 1.564 1.00 89.38 88 VAL A N 1
ATOM 688 C CA . VAL A 1 88 ? -1.532 -10.052 0.564 1.00 89.38 88 VAL A CA 1
ATOM 689 C C . VAL A 1 88 ? -0.965 -11.389 0.074 1.00 89.38 88 VAL A C 1
ATOM 691 O O . VAL A 1 88 ? -1.710 -12.369 0.006 1.00 89.38 88 VAL A O 1
ATOM 694 N N . GLY A 1 89 ? 0.332 -11.454 -0.241 1.00 87.38 89 GLY A N 1
ATOM 695 C CA . GLY A 1 89 ? 1.012 -12.681 -0.673 1.00 87.38 89 GLY A CA 1
ATOM 696 C C . GLY A 1 89 ? 0.975 -13.789 0.385 1.00 87.38 89 GLY A C 1
ATOM 697 O O . GLY A 1 89 ? 0.588 -14.917 0.084 1.00 87.38 89 GLY A O 1
ATOM 698 N N . GLU A 1 90 ? 1.263 -13.452 1.644 1.00 85.38 90 GLU A N 1
ATOM 699 C CA . GLU A 1 90 ? 1.265 -14.378 2.786 1.00 85.38 90 GLU A CA 1
ATOM 700 C C . GLU A 1 90 ? -0.122 -14.967 3.085 1.00 85.38 90 GLU A C 1
ATOM 702 O O . GLU A 1 90 ? -0.247 -16.152 3.390 1.00 85.38 90 GLU A O 1
ATOM 707 N N . ASN A 1 91 ? -1.182 -14.159 2.976 1.00 77.81 91 ASN A N 1
ATOM 708 C CA . ASN A 1 91 ? -2.552 -14.590 3.281 1.00 77.81 91 ASN A CA 1
ATOM 709 C C . ASN A 1 91 ? -3.278 -15.234 2.086 1.00 77.81 91 ASN A C 1
ATOM 711 O O . ASN A 1 91 ? -4.459 -15.591 2.168 1.00 77.81 91 ASN A O 1
ATOM 715 N N . SER A 1 92 ? -2.595 -15.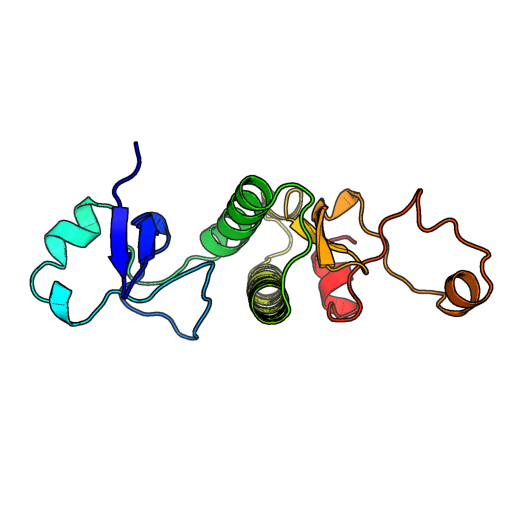386 0.954 1.00 67.00 92 SER A N 1
ATOM 716 C CA . SER A 1 92 ? -3.177 -15.939 -0.259 1.00 67.00 92 SER A CA 1
ATOM 717 C C . SER A 1 92 ? -3.171 -17.469 -0.227 1.00 67.00 92 SER A C 1
ATOM 719 O O . SER A 1 92 ? -2.277 -18.102 -0.778 1.00 67.00 92 SER A O 1
ATOM 721 N N . ASN A 1 93 ? -4.230 -18.099 0.287 1.00 61.59 93 ASN A N 1
ATOM 722 C CA . ASN A 1 93 ? -4.522 -19.493 -0.080 1.00 61.59 93 ASN A CA 1
ATOM 723 C C . ASN A 1 93 ? -4.831 -19.570 -1.591 1.00 61.59 93 ASN A C 1
ATOM 725 O O . ASN A 1 93 ? -5.478 -18.678 -2.143 1.00 61.59 93 ASN A O 1
ATOM 729 N N . SER A 1 94 ? -4.370 -20.623 -2.271 1.00 54.62 94 SER A N 1
ATOM 730 C CA . SER A 1 94 ? -4.326 -20.827 -3.740 1.00 54.62 94 SER A CA 1
ATOM 731 C C . SER A 1 94 ? -5.641 -20.676 -4.521 1.00 54.62 94 SER A C 1
ATOM 733 O O . SER A 1 94 ? -5.632 -20.756 -5.747 1.00 54.62 94 SER A O 1
ATOM 735 N N . HIS A 1 95 ? -6.767 -20.430 -3.851 1.00 54.03 95 HIS A N 1
ATOM 736 C CA . HIS A 1 95 ? -8.104 -20.484 -4.440 1.00 54.03 95 HIS A CA 1
ATOM 737 C C . HIS A 1 95 ? -8.948 -19.212 -4.254 1.00 54.03 95 HIS A C 1
ATOM 739 O O . HIS A 1 95 ? -10.121 -19.223 -4.626 1.00 54.03 95 HIS A O 1
ATOM 745 N N . SER A 1 96 ? -8.405 -18.109 -3.717 1.00 56.75 96 SER A N 1
ATOM 746 C CA . SER A 1 96 ? -9.193 -16.877 -3.573 1.00 56.75 96 SER A CA 1
ATOM 747 C C . SER A 1 96 ? -9.260 -16.079 -4.896 1.00 56.75 96 SER A C 1
ATOM 749 O O . SER A 1 96 ? -8.227 -15.738 -5.480 1.00 56.75 96 SER A O 1
ATOM 751 N N . PRO A 1 97 ? -10.463 -15.726 -5.397 1.00 55.00 97 PRO A N 1
ATOM 752 C CA . PRO A 1 97 ? -10.628 -14.926 -6.621 1.00 55.00 97 PRO A CA 1
ATOM 753 C C . PRO A 1 97 ? -10.079 -13.495 -6.487 1.00 55.00 97 PRO A C 1
ATOM 755 O O . PRO A 1 97 ? -9.861 -12.813 -7.486 1.00 55.00 97 PRO A O 1
ATOM 758 N N . MET A 1 98 ? -9.804 -13.062 -5.257 1.00 54.97 98 MET A N 1
ATOM 759 C CA . MET A 1 98 ? -9.275 -11.745 -4.915 1.00 54.97 98 MET A CA 1
ATOM 760 C C . MET A 1 98 ? -7.824 -11.522 -5.383 1.00 54.97 98 MET A C 1
ATOM 762 O O . MET A 1 98 ? -7.384 -10.380 -5.463 1.00 54.97 98 MET A O 1
ATOM 766 N N . ARG A 1 99 ? -7.102 -12.591 -5.767 1.00 56.88 99 ARG A N 1
ATOM 767 C CA . ARG A 1 99 ? -5.740 -12.515 -6.334 1.00 56.88 99 ARG A CA 1
ATOM 768 C C . ARG A 1 99 ? -5.658 -11.747 -7.657 1.00 56.88 99 ARG A C 1
ATOM 770 O O . ARG A 1 99 ? -4.612 -11.207 -7.985 1.00 56.88 99 ARG A O 1
ATOM 777 N N . ARG A 1 100 ? -6.739 -11.722 -8.443 1.00 56.50 100 ARG A N 1
ATOM 778 C CA . ARG A 1 100 ? -6.695 -11.289 -9.855 1.00 56.50 100 ARG A CA 1
ATOM 779 C C . ARG A 1 100 ? -6.833 -9.784 -10.080 1.00 56.50 100 ARG A C 1
ATOM 781 O O . ARG A 1 100 ? -6.872 -9.359 -11.225 1.00 56.50 100 ARG A O 1
ATOM 788 N N . SER A 1 101 ? -6.947 -8.985 -9.023 1.00 67.94 101 SER A N 1
ATOM 789 C CA . SER A 1 101 ? -7.193 -7.546 -9.158 1.00 67.94 101 SER A CA 1
ATOM 790 C C . SER A 1 101 ? -6.502 -6.749 -8.055 1.00 67.94 101 SER A C 1
ATOM 792 O O . SER A 1 101 ? -7.125 -5.916 -7.394 1.00 67.94 101 SER A O 1
ATOM 794 N N . VAL A 1 102 ? -5.219 -7.028 -7.833 1.00 86.25 102 VAL A N 1
ATOM 795 C CA . VAL A 1 102 ? -4.386 -6.263 -6.900 1.00 86.25 102 VAL A CA 1
ATOM 796 C C . VAL A 1 102 ? -3.499 -5.300 -7.691 1.00 86.25 102 VAL A C 1
ATOM 798 O O . VAL A 1 102 ? -3.200 -5.518 -8.865 1.00 86.25 102 VAL A O 1
ATOM 801 N N . PHE A 1 103 ? -3.092 -4.209 -7.048 1.00 93.12 103 PHE A N 1
ATOM 802 C CA . PHE A 1 103 ? -2.153 -3.243 -7.603 1.00 93.12 103 PHE A CA 1
ATOM 803 C C . PHE A 1 103 ? -0.805 -3.364 -6.900 1.00 93.12 103 PHE A C 1
ATOM 805 O O . PHE A 1 103 ? -0.745 -3.459 -5.675 1.00 93.12 103 PHE A O 1
ATOM 812 N N . ALA A 1 104 ? 0.275 -3.309 -7.673 1.00 94.94 104 ALA A N 1
ATOM 813 C CA . ALA A 1 104 ? 1.638 -3.304 -7.163 1.00 94.94 104 ALA A CA 1
ATOM 814 C C . ALA A 1 104 ? 2.472 -2.222 -7.871 1.00 94.94 104 ALA A C 1
ATOM 816 O O . ALA A 1 104 ? 2.146 -1.807 -8.988 1.00 94.94 104 ALA A O 1
ATOM 817 N N . PRO A 1 105 ? 3.523 -1.689 -7.227 1.00 96.81 105 PRO A N 1
ATOM 818 C CA . PRO A 1 105 ? 4.336 -0.647 -7.828 1.00 96.81 105 PRO A CA 1
ATOM 819 C C . PRO A 1 105 ? 5.168 -1.210 -8.986 1.00 96.81 105 PRO A C 1
ATOM 821 O O . PRO A 1 105 ? 5.807 -2.258 -8.869 1.00 96.81 105 PRO A O 1
ATOM 824 N N . ASN A 1 106 ? 5.214 -0.473 -10.092 1.00 96.81 106 ASN A N 1
ATOM 825 C CA . ASN A 1 106 ? 6.196 -0.690 -11.147 1.00 96.81 106 ASN A CA 1
ATOM 826 C C . ASN A 1 106 ? 7.577 -0.135 -10.742 1.00 96.81 106 ASN A C 1
ATOM 828 O O . ASN A 1 106 ? 7.728 0.512 -9.705 1.00 96.81 106 ASN A O 1
ATOM 832 N N . SER A 1 107 ? 8.590 -0.314 -11.587 1.00 95.62 107 SER A N 1
ATOM 833 C CA . SER A 1 107 ? 9.970 0.149 -11.373 1.00 95.62 107 SER A CA 1
ATOM 834 C C . SER A 1 107 ? 10.119 1.660 -11.167 1.00 95.62 107 SER A C 1
ATOM 836 O O . SER A 1 107 ? 11.128 2.107 -10.625 1.00 95.62 107 SER A O 1
ATOM 838 N N . LYS A 1 108 ? 9.113 2.456 -11.550 1.00 95.31 108 LYS A N 1
ATOM 839 C CA . LYS A 1 108 ? 9.067 3.908 -11.330 1.00 95.31 108 LYS A CA 1
ATOM 840 C C . LYS A 1 108 ? 8.362 4.286 -10.021 1.00 95.31 108 LYS A C 1
ATOM 842 O O . LYS A 1 108 ? 8.374 5.463 -9.671 1.00 95.31 108 LYS A O 1
ATOM 847 N N . GLY A 1 109 ? 7.795 3.326 -9.289 1.00 95.94 109 GLY A N 1
ATOM 848 C CA . GLY A 1 109 ? 7.044 3.543 -8.049 1.00 95.94 109 GLY A CA 1
ATOM 849 C C . GLY A 1 109 ? 5.581 3.933 -8.271 1.00 95.94 109 GLY A C 1
ATOM 850 O O . GLY A 1 109 ? 4.972 4.508 -7.375 1.00 95.94 109 GLY A O 1
ATOM 851 N N . VAL A 1 110 ? 5.023 3.666 -9.455 1.00 96.38 110 VAL A N 1
ATOM 852 C CA . VAL A 1 110 ? 3.606 3.912 -9.770 1.00 96.38 110 VAL A CA 1
ATOM 853 C C . VAL A 1 110 ? 2.830 2.614 -9.594 1.00 96.38 110 VAL A C 1
ATOM 855 O O . VAL A 1 110 ? 3.267 1.578 -10.094 1.00 96.38 110 VAL A O 1
ATOM 858 N N . LEU A 1 111 ? 1.684 2.660 -8.913 1.00 95.56 111 LEU A N 1
ATOM 859 C CA . LEU A 1 111 ? 0.808 1.497 -8.762 1.00 95.56 111 LEU A CA 1
ATOM 860 C C . LEU A 1 111 ? 0.193 1.108 -10.110 1.00 95.56 111 LEU A C 1
ATOM 862 O O . LEU A 1 111 ? -0.451 1.923 -10.770 1.00 95.56 111 LEU A O 1
ATOM 866 N N . VAL A 1 112 ? 0.371 -0.146 -10.509 1.00 95.06 112 VAL A N 1
ATOM 867 C CA . VAL A 1 112 ? -0.154 -0.725 -11.748 1.00 95.06 112 VAL A CA 1
ATOM 868 C C . VAL A 1 112 ? -0.800 -2.067 -11.416 1.00 95.06 112 VAL A C 1
ATOM 870 O O . VAL A 1 112 ? -0.442 -2.712 -10.433 1.00 95.06 112 VAL A O 1
ATOM 873 N N . SER A 1 113 ? -1.801 -2.451 -12.203 1.00 93.81 113 SER A N 1
ATOM 874 C CA . SER A 1 113 ? -2.455 -3.754 -12.073 1.00 93.81 113 SER A CA 1
ATOM 875 C C . SER A 1 113 ? -1.427 -4.876 -12.236 1.00 93.81 113 SER A C 1
ATOM 877 O O . SER A 1 113 ? -0.578 -4.784 -13.127 1.00 93.81 113 SER A O 1
ATOM 879 N N . THR A 1 114 ? -1.469 -5.903 -11.385 1.00 92.62 114 THR A N 1
ATOM 880 C CA . THR A 1 114 ? -0.457 -6.975 -11.396 1.00 92.62 114 THR A CA 1
ATOM 881 C C . THR A 1 114 ? -0.398 -7.729 -12.726 1.00 92.62 114 THR A C 1
ATOM 883 O O . THR A 1 114 ? 0.694 -8.052 -13.169 1.00 92.62 114 THR A O 1
ATOM 886 N N . ASP A 1 115 ? -1.520 -7.876 -13.439 1.00 92.06 115 ASP A N 1
ATOM 887 C CA . ASP A 1 115 ? -1.605 -8.467 -14.789 1.00 92.06 115 ASP A CA 1
ATOM 888 C C . ASP A 1 115 ? -0.859 -7.682 -15.883 1.00 92.06 115 ASP A C 1
ATOM 890 O O . ASP A 1 115 ? -0.654 -8.190 -16.984 1.00 92.06 115 ASP A O 1
ATOM 894 N N . LYS A 1 116 ? -0.460 -6.436 -15.602 1.00 93.75 116 LYS A N 1
ATOM 895 C CA . LYS A 1 116 ? 0.312 -5.583 -16.520 1.00 93.75 116 LYS A CA 1
ATOM 896 C C . LYS A 1 116 ? 1.767 -5.422 -16.097 1.00 93.75 116 LYS A C 1
ATOM 898 O O . LYS A 1 116 ? 2.510 -4.707 -16.774 1.00 93.75 116 LYS A O 1
ATOM 903 N N . LEU A 1 117 ? 2.154 -5.997 -14.961 1.00 95.12 117 LEU A N 1
ATOM 904 C CA . LEU A 1 117 ? 3.529 -5.976 -14.495 1.00 95.12 117 LEU A CA 1
ATOM 905 C C . LEU A 1 117 ? 4.299 -7.145 -15.100 1.00 95.12 117 LEU A C 1
ATOM 907 O O . LEU A 1 117 ? 3.740 -8.201 -15.357 1.00 95.12 117 LEU A O 1
ATOM 911 N N . LEU A 1 118 ? 5.591 -6.931 -15.318 1.00 94.94 118 LEU A N 1
ATOM 912 C CA . LEU A 1 118 ? 6.523 -7.958 -15.761 1.00 94.94 118 LEU A CA 1
ATOM 913 C C . LEU A 1 118 ? 7.683 -8.046 -14.780 1.00 94.94 118 LEU A C 1
ATOM 915 O O . LEU A 1 118 ? 8.288 -7.028 -14.422 1.00 94.94 118 LEU A O 1
ATOM 919 N N . GLN A 1 119 ? 8.044 -9.260 -14.386 1.00 94.19 119 GLN A N 1
ATOM 920 C CA . GLN A 1 119 ? 9.280 -9.476 -13.651 1.00 94.19 119 GLN A CA 1
ATOM 921 C C . GLN A 1 119 ? 10.499 -9.219 -14.551 1.00 94.19 119 GLN A C 1
ATOM 923 O O . GLN A 1 119 ? 10.572 -9.688 -15.683 1.00 94.19 119 GLN A O 1
ATOM 928 N N . ASN A 1 120 ? 11.495 -8.494 -14.036 1.00 93.94 120 ASN A N 1
ATOM 929 C CA . ASN A 1 120 ? 12.771 -8.315 -14.730 1.00 93.94 120 ASN A CA 1
ATOM 930 C C . ASN A 1 120 ? 13.694 -9.521 -14.480 1.00 93.94 120 ASN A C 1
ATOM 932 O O . ASN A 1 120 ? 14.577 -9.484 -13.620 1.00 93.94 120 ASN A O 1
ATOM 936 N N . ASP A 1 121 ? 13.453 -10.606 -15.207 1.00 90.81 121 ASP A N 1
ATOM 937 C CA . ASP A 1 121 ? 14.239 -11.843 -15.173 1.00 90.81 121 ASP A CA 1
ATOM 938 C C . ASP A 1 121 ? 15.572 -11.734 -15.939 1.00 90.81 121 ASP A C 1
ATOM 940 O O . ASP A 1 121 ? 16.550 -12.395 -15.581 1.00 90.81 121 ASP A O 1
ATOM 944 N N . CYS A 1 122 ? 15.640 -10.833 -16.923 1.00 91.31 122 CYS A N 1
ATOM 945 C CA . CYS A 1 122 ? 16.805 -10.562 -17.761 1.00 91.31 122 CYS A CA 1
ATOM 946 C C . CYS A 1 122 ? 17.290 -9.099 -17.641 1.00 91.31 122 CYS A C 1
ATOM 948 O O . CYS A 1 122 ? 17.177 -8.330 -18.604 1.00 91.31 122 CYS A O 1
ATOM 950 N N . PRO A 1 123 ? 17.922 -8.692 -16.516 1.00 90.75 123 PRO A N 1
ATOM 951 C CA . PRO A 1 123 ? 18.349 -7.304 -16.297 1.00 90.75 123 PRO A CA 1
ATOM 952 C C . PRO A 1 123 ? 19.251 -6.733 -17.396 1.00 90.75 123 PRO A C 1
ATOM 954 O O . PRO A 1 123 ? 19.214 -5.534 -17.670 1.00 90.75 123 PRO A O 1
ATOM 957 N N . TRP A 1 124 ? 20.034 -7.590 -18.053 1.00 93.56 124 TRP A N 1
ATOM 958 C CA . TRP A 1 124 ? 20.936 -7.221 -19.142 1.00 93.56 124 TRP A CA 1
ATOM 959 C C . TRP A 1 124 ? 20.203 -6.680 -20.383 1.00 93.56 124 TRP A C 1
ATOM 961 O O . TRP A 1 124 ? 20.748 -5.825 -21.078 1.00 93.56 124 TRP A O 1
ATOM 971 N N . MET A 1 125 ? 18.963 -7.108 -20.657 1.00 92.12 125 MET A N 1
ATOM 972 C CA . MET A 1 125 ? 18.169 -6.568 -21.772 1.00 92.12 125 MET A CA 1
ATOM 973 C C . MET A 1 125 ? 17.727 -5.132 -21.498 1.00 92.12 125 MET A C 1
ATOM 975 O O . MET A 1 125 ? 17.771 -4.282 -22.387 1.00 92.12 125 MET A O 1
ATOM 979 N N . VAL A 1 126 ? 17.341 -4.861 -20.251 1.00 92.25 126 VAL A N 1
ATOM 980 C CA . VAL A 1 126 ? 16.929 -3.532 -19.795 1.00 92.25 126 VAL A CA 1
ATOM 981 C C . VAL A 1 126 ? 18.127 -2.582 -19.770 1.00 92.25 126 VAL A C 1
ATOM 983 O O . VAL A 1 126 ? 18.062 -1.493 -20.331 1.00 92.25 126 VAL A O 1
ATOM 986 N N . GLN A 1 127 ? 19.250 -3.014 -19.186 1.00 91.69 127 GLN A N 1
ATOM 987 C CA . GLN A 1 127 ? 20.489 -2.227 -19.123 1.00 91.69 127 GLN A CA 1
ATOM 988 C C . GLN A 1 127 ? 21.083 -1.958 -20.512 1.00 91.69 127 GLN A C 1
ATOM 990 O O . GLN A 1 127 ? 21.628 -0.886 -20.754 1.00 91.69 127 GLN A O 1
ATOM 995 N N . GLY A 1 128 ? 20.946 -2.914 -21.434 1.00 92.69 128 GLY A N 1
ATOM 996 C CA . GLY A 1 128 ? 21.389 -2.786 -22.820 1.00 92.69 128 GLY A CA 1
ATOM 997 C C . GLY A 1 128 ? 20.451 -1.984 -23.726 1.00 92.69 128 GLY A C 1
ATOM 998 O O . GLY A 1 128 ? 20.677 -1.975 -24.934 1.00 92.69 128 GLY A O 1
ATOM 999 N N . GLY A 1 129 ? 19.386 -1.370 -23.192 1.00 92.00 129 GLY A N 1
ATOM 1000 C CA . GLY A 1 129 ? 18.437 -0.565 -23.970 1.00 92.00 129 GLY A CA 1
ATOM 1001 C C . GLY A 1 129 ? 17.623 -1.361 -24.995 1.00 92.00 129 GLY A C 1
ATOM 1002 O O . GLY A 1 129 ? 17.126 -0.792 -25.961 1.00 92.00 129 GLY A O 1
ATOM 1003 N N . ARG A 1 130 ? 17.498 -2.683 -24.814 1.00 91.81 130 ARG A N 1
ATOM 1004 C CA . ARG A 1 130 ? 16.788 -3.585 -25.741 1.00 91.81 130 ARG A CA 1
ATOM 1005 C C . ARG A 1 130 ? 15.292 -3.706 -25.447 1.00 91.81 130 ARG A C 1
ATOM 1007 O O . ARG A 1 130 ? 14.595 -4.428 -26.152 1.00 91.81 130 ARG A O 1
ATOM 1014 N N . VAL A 1 131 ? 14.815 -3.039 -24.398 1.00 91.38 131 VAL A N 1
ATOM 1015 C CA . VAL A 1 131 ? 13.417 -3.039 -23.955 1.00 91.38 131 VAL A CA 1
ATOM 1016 C C . VAL A 1 131 ? 12.934 -1.598 -23.881 1.00 91.38 131 VAL A C 1
ATOM 1018 O O . VAL A 1 131 ? 13.541 -0.776 -23.194 1.00 91.38 131 VAL A O 1
ATOM 1021 N N . ASP A 1 132 ? 11.828 -1.297 -24.558 1.00 91.88 132 ASP A N 1
ATOM 1022 C CA . ASP A 1 132 ? 11.188 0.013 -24.474 1.00 91.88 132 ASP A CA 1
ATOM 1023 C C . ASP A 1 132 ? 10.366 0.132 -23.178 1.00 91.88 132 ASP A C 1
ATOM 1025 O O . ASP A 1 132 ? 9.235 -0.343 -23.073 1.00 91.88 132 ASP A O 1
ATOM 1029 N N . LEU A 1 133 ? 10.943 0.802 -22.177 1.00 90.19 133 LEU A N 1
ATOM 1030 C CA . LEU A 1 133 ? 10.333 1.037 -20.861 1.00 90.19 133 LEU A CA 1
ATOM 1031 C C . LEU A 1 133 ? 9.190 2.074 -20.869 1.00 90.19 133 LEU A C 1
ATOM 1033 O O . LEU A 1 133 ? 8.703 2.464 -19.798 1.00 90.19 133 LEU A O 1
ATOM 1037 N N . SER A 1 134 ? 8.794 2.578 -22.042 1.00 89.38 134 SER A N 1
ATOM 1038 C CA . SER A 1 134 ? 7.553 3.338 -22.220 1.00 89.38 134 SER A CA 1
ATOM 1039 C C . SER A 1 134 ? 6.351 2.437 -22.520 1.00 89.38 134 SER A C 1
ATOM 1041 O O . SER A 1 134 ? 5.227 2.809 -22.192 1.00 89.38 134 SER A O 1
ATOM 1043 N N . LEU A 1 135 ? 6.593 1.239 -23.068 1.00 91.75 135 LEU A N 1
ATOM 1044 C CA . LEU A 1 135 ? 5.556 0.293 -23.491 1.00 91.75 135 LEU A CA 1
ATOM 1045 C C . LEU A 1 135 ? 5.274 -0.807 -22.462 1.00 91.75 135 LEU A C 1
ATOM 1047 O O . LEU A 1 135 ? 4.235 -1.459 -22.536 1.00 91.75 135 LEU A O 1
ATOM 1051 N N . VAL A 1 136 ? 6.186 -1.023 -21.511 1.00 94.25 136 VAL A N 1
ATOM 1052 C CA . VAL A 1 136 ? 6.069 -2.079 -20.497 1.00 94.25 136 VAL A CA 1
ATOM 1053 C C . VAL A 1 136 ? 6.215 -1.539 -19.080 1.00 94.25 136 VAL A C 1
ATOM 1055 O O . VAL A 1 136 ? 6.935 -0.569 -18.826 1.00 94.25 136 VAL A O 1
ATOM 1058 N N . HIS A 1 137 ? 5.576 -2.214 -18.125 1.00 95.94 137 HIS A N 1
ATOM 1059 C CA . HIS A 1 137 ? 5.741 -1.941 -16.703 1.00 95.94 137 HIS A CA 1
ATOM 1060 C C . HIS A 1 137 ? 6.514 -3.077 -16.041 1.00 95.94 137 HIS A C 1
ATOM 1062 O O . HIS A 1 137 ? 5.977 -4.149 -15.800 1.00 95.94 137 HIS A O 1
ATOM 1068 N N . LEU A 1 138 ? 7.782 -2.838 -15.714 1.00 96.75 138 LEU A N 1
ATOM 1069 C CA . LEU A 1 138 ? 8.544 -3.783 -14.896 1.00 96.75 138 LEU A CA 1
ATOM 1070 C C . LEU A 1 138 ? 8.103 -3.675 -13.435 1.00 96.75 138 LEU A C 1
ATOM 1072 O O . LEU A 1 138 ? 7.855 -2.562 -12.970 1.00 96.75 138 LEU A O 1
ATOM 1076 N N . SER A 1 139 ? 8.040 -4.786 -12.707 1.00 96.12 139 SER A N 1
ATOM 1077 C CA . SER A 1 139 ? 7.772 -4.788 -11.267 1.00 96.12 139 SER A CA 1
ATOM 1078 C C . SER A 1 139 ? 8.846 -4.008 -10.497 1.00 96.12 139 SER A C 1
ATOM 1080 O O . SER A 1 139 ? 10.001 -3.888 -10.924 1.00 96.12 139 SER A O 1
ATOM 1082 N N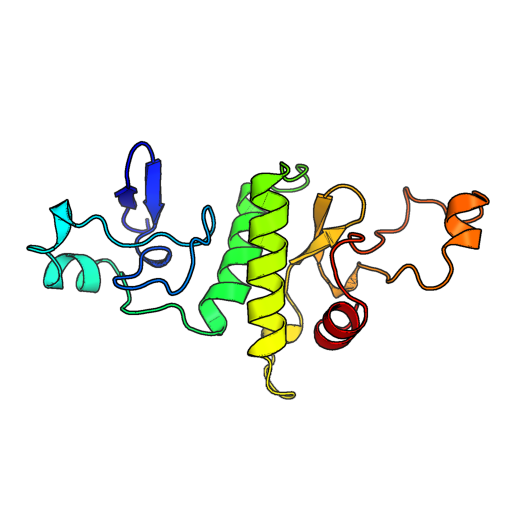 . HIS A 1 140 ? 8.463 -3.389 -9.376 1.00 97.06 140 HIS A N 1
ATOM 1083 C CA . HIS A 1 140 ? 9.416 -2.631 -8.569 1.00 97.06 140 HIS A CA 1
ATOM 1084 C C . HIS A 1 140 ? 10.513 -3.557 -8.007 1.00 97.06 140 HIS A C 1
ATOM 1086 O O . HIS A 1 140 ? 10.173 -4.588 -7.432 1.00 97.06 140 HIS A O 1
ATOM 1092 N N . PRO A 1 141 ? 11.807 -3.172 -8.020 1.00 94.62 141 PRO A N 1
ATOM 1093 C CA . PRO A 1 141 ? 12.916 -4.011 -7.530 1.00 94.62 141 PRO A CA 1
ATOM 1094 C C . PRO A 1 141 ? 12.851 -4.446 -6.056 1.00 94.62 141 PRO A C 1
ATOM 1096 O O . PRO A 1 141 ? 13.676 -5.234 -5.610 1.00 94.62 141 PRO A O 1
ATOM 1099 N N . LYS A 1 142 ? 11.915 -3.887 -5.280 1.00 95.69 142 LYS A N 1
ATOM 1100 C CA . LYS A 1 142 ? 11.669 -4.262 -3.876 1.00 95.69 142 LYS A CA 1
ATOM 1101 C C . LYS A 1 142 ? 10.699 -5.439 -3.737 1.00 95.69 142 LYS A C 1
ATOM 1103 O O . LYS A 1 142 ? 10.571 -5.968 -2.641 1.00 95.69 142 LYS A O 1
ATOM 1108 N N . LEU A 1 143 ? 10.008 -5.817 -4.810 1.00 93.88 143 LEU A N 1
ATOM 1109 C CA . LEU A 1 143 ? 9.196 -7.027 -4.852 1.00 93.88 143 LEU A CA 1
ATOM 1110 C C . LEU A 1 143 ? 10.138 -8.214 -5.080 1.00 93.88 143 LEU A C 1
ATOM 1112 O O . LEU A 1 143 ? 10.926 -8.209 -6.028 1.00 93.88 143 LEU A O 1
ATOM 1116 N N . SER A 1 144 ? 10.096 -9.206 -4.189 1.00 92.81 144 SER A N 1
ATOM 1117 C CA . SER A 1 144 ? 10.869 -10.439 -4.360 1.00 92.81 144 SER A CA 1
ATOM 1118 C C . SER A 1 144 ? 10.291 -11.282 -5.501 1.00 92.81 144 SER A C 1
ATOM 1120 O O . SER A 1 144 ? 9.137 -11.108 -5.892 1.00 92.81 144 SER A O 1
ATOM 1122 N N . LYS A 1 145 ? 11.089 -12.215 -6.034 1.00 91.62 145 LYS A N 1
ATOM 1123 C CA . LYS A 1 145 ? 10.625 -13.144 -7.077 1.00 91.62 145 LYS A CA 1
ATOM 1124 C C . LYS A 1 145 ? 9.462 -14.003 -6.583 1.00 91.62 145 LYS A C 1
ATOM 1126 O O . LYS A 1 145 ? 8.432 -14.048 -7.238 1.00 91.62 145 LYS A O 1
ATOM 1131 N N . ASP A 1 146 ? 9.593 -14.571 -5.386 1.00 91.31 146 ASP A N 1
ATOM 1132 C CA . ASP A 1 146 ? 8.546 -15.391 -4.768 1.00 91.31 146 ASP A CA 1
ATOM 1133 C C . ASP A 1 146 ? 7.229 -14.614 -4.621 1.00 91.31 146 ASP A C 1
ATOM 1135 O O . ASP A 1 146 ? 6.152 -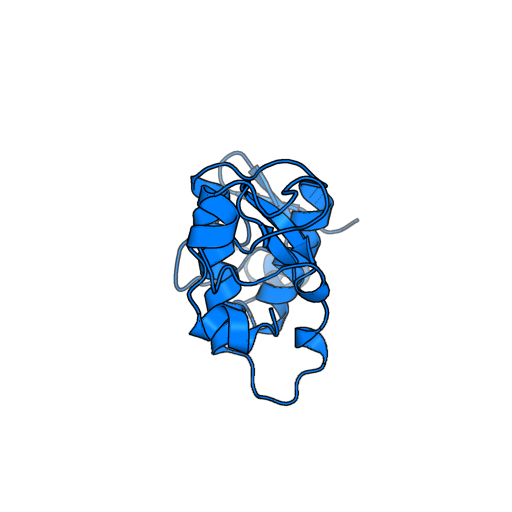15.146 -4.876 1.00 91.31 146 ASP A O 1
ATOM 1139 N N . LEU A 1 147 ? 7.305 -13.329 -4.256 1.00 90.56 147 LEU A N 1
ATOM 1140 C CA . LEU A 1 147 ? 6.130 -12.469 -4.146 1.00 90.56 147 LEU A CA 1
ATOM 1141 C C . LEU A 1 147 ? 5.522 -12.153 -5.518 1.00 90.56 147 LEU A C 1
ATOM 1143 O O . LEU A 1 147 ? 4.303 -12.172 -5.661 1.00 90.56 147 LEU A O 1
ATOM 1147 N N . CYS A 1 148 ? 6.345 -11.880 -6.533 1.00 91.69 148 CYS A N 1
ATOM 1148 C CA . CYS A 1 148 ? 5.866 -11.709 -7.906 1.00 91.69 148 CYS A CA 1
ATOM 1149 C C . CYS A 1 148 ? 5.125 -12.966 -8.391 1.00 91.69 148 CYS A C 1
ATOM 1151 O O . CYS A 1 148 ? 4.005 -12.854 -8.884 1.00 91.69 148 CYS A O 1
ATOM 1153 N N . GLU A 1 149 ? 5.679 -14.157 -8.148 1.00 89.50 149 GLU A N 1
ATOM 1154 C CA . GLU A 1 149 ? 5.039 -15.434 -8.486 1.00 89.50 149 GLU A CA 1
ATOM 1155 C C . GLU A 1 149 ? 3.711 -15.633 -7.736 1.00 89.50 149 GLU A C 1
ATOM 1157 O O . GLU A 1 149 ? 2.707 -16.019 -8.341 1.00 89.50 149 GLU A O 1
ATOM 1162 N N . GLN A 1 150 ? 3.665 -15.314 -6.436 1.00 87.31 150 GLN A N 1
ATOM 1163 C CA . GLN A 1 150 ? 2.438 -15.361 -5.626 1.00 87.31 150 GLN A CA 1
ATOM 1164 C C . GLN A 1 150 ? 1.335 -14.436 -6.162 1.00 87.31 150 GLN A C 1
ATOM 1166 O O . GLN A 1 150 ? 0.148 -14.762 -6.054 1.00 87.31 150 GLN A O 1
ATOM 1171 N N . LEU A 1 151 ? 1.723 -13.297 -6.740 1.00 86.25 151 LEU A N 1
ATOM 1172 C CA . LEU A 1 151 ? 0.830 -12.292 -7.320 1.00 86.25 151 LEU A CA 1
ATOM 1173 C C . LEU A 1 151 ? 0.538 -12.520 -8.808 1.00 86.25 151 LEU A C 1
ATOM 1175 O O . LEU A 1 151 ? -0.236 -11.753 -9.385 1.00 86.25 151 LEU A O 1
ATOM 1179 N N . HIS A 1 152 ? 1.112 -13.568 -9.408 1.00 87.00 152 HIS A N 1
ATOM 1180 C CA . HIS A 1 152 ? 1.015 -13.872 -10.836 1.00 87.00 152 HIS A CA 1
ATOM 1181 C C . HIS A 1 152 ? 1.520 -12.729 -11.744 1.00 87.00 152 HIS A C 1
ATOM 1183 O O . HIS A 1 152 ? 0.885 -12.422 -12.753 1.00 87.00 152 HIS A O 1
ATOM 1189 N N . ILE A 1 153 ? 2.639 -12.106 -11.351 1.00 88.19 153 ILE A N 1
ATOM 1190 C CA . ILE A 1 153 ? 3.422 -11.126 -12.131 1.00 88.19 153 ILE A CA 1
ATOM 1191 C C . ILE A 1 153 ? 4.477 -11.846 -12.982 1.00 88.19 153 ILE A C 1
ATOM 1193 O O . ILE A 1 153 ? 5.027 -12.856 -12.490 1.00 88.19 153 ILE A O 1
#

Foldseek 3Di:
DQDWDDDPPDTDGLQLEACDDPDDLPPQHDYDPPVCVVVVVVSVVSNYYHYDDLLSLQVSQVVVCVVQVFHADDPVNLVSNLVSLVSNLVPDDPDDPSLQFGWAQFQRRGTDGLVQEDECPPVVCVVVVVDDCVRGTYGHPSQDPSSNVSSVD

Secondary structure (DSSP, 8-state):
---EEEETTEEEEGGGEES--SS-BTTTBEEPPGGGGGGHHHHHHHT-BSS--HHHHHHHHHHHHHHHTTPBPPHHHHHHHHHHHHHHHHT--TT-GGGGG-EEEBTTSBEEEGGGEE--S-HHHHHTT-S-TTT-EEBPTTS-HHHHHHTT-

pLDDT: mean 89.06, std 9.31, range [53.88, 97.06]